Protein AF-A0A2Z3ICB4-F1 (afdb_monomer)

Solvent-accessible surface area (backbone atoms only — not comparable to full-atom values): 4644 Å² total; per-residue (Å²): 116,67,68,61,50,55,30,51,51,24,46,53,50,16,51,53,26,52,67,48,30,62,58,34,45,53,51,29,52,51,40,47,53,52,40,55,51,51,75,70,47,79,94,41,76,68,51,54,53,51,41,55,58,36,50,59,47,34,53,52,30,51,52,46,45,52,48,34,46,48,50,12,52,53,24,42,50,52,24,51,53,48,52,53,57,61,61,76,75,113

Foldseek 3Di:
DVLVVLLVVLQVLLVVLVVCLVVLVVQLVVLVVVLVVLVVDPDDPVSVVVNVVSVVVNVVSVVSNCVSNVSSVVSVVVSVVSVVVVVVVD

Sequence (90 aa):
MAISQYRNLMWDLAVIFAVLSPFTLIMGYYSRRRFHALLKAPLNEEVEQETHDWEHRVRRWTILEFLVPGLSILSFIAWLVLSHLSAGVS

Structure (mmCIF, N/CA/C/O backbone):
data_AF-A0A2Z3ICB4-F1
#
_entry.id   AF-A0A2Z3ICB4-F1
#
loop_
_atom_site.group_PDB
_atom_site.id
_atom_site.type_symbol
_atom_site.label_atom_id
_atom_site.label_alt_id
_atom_site.label_comp_id
_atom_site.label_asym_id
_atom_site.label_entity_id
_atom_site.label_seq_id
_atom_site.pdbx_PDB_ins_code
_atom_site.Cartn_x
_atom_site.Cartn_y
_atom_site.Cartn_z
_atom_site.occupancy
_atom_site.B_iso_or_equiv
_atom_site.auth_seq_id
_atom_site.auth_comp_id
_atom_site.auth_asym_id
_atom_site.auth_atom_id
_atom_site.pdbx_PDB_model_num
ATOM 1 N N . MET A 1 1 ? 18.865 -8.228 -24.725 1.00 62.12 1 MET A N 1
ATOM 2 C CA . MET A 1 1 ? 18.220 -9.348 -23.997 1.00 62.12 1 MET A CA 1
ATOM 3 C C . MET A 1 1 ? 17.809 -8.963 -22.573 1.00 62.12 1 MET A C 1
ATOM 5 O O . MET A 1 1 ? 16.645 -9.131 -22.244 1.00 62.12 1 MET A O 1
ATOM 9 N N . ALA A 1 2 ? 18.699 -8.378 -21.756 1.00 78.25 2 ALA A N 1
ATOM 10 C CA . ALA A 1 2 ? 18.362 -7.968 -20.384 1.00 78.25 2 ALA A CA 1
ATOM 11 C C . ALA A 1 2 ? 17.294 -6.853 -20.307 1.00 78.25 2 ALA A C 1
ATOM 13 O O . ALA A 1 2 ? 16.327 -6.981 -19.567 1.00 78.25 2 ALA A O 1
ATOM 14 N N . ILE A 1 3 ? 17.409 -5.791 -21.119 1.00 80.00 3 ILE A N 1
ATOM 15 C CA . ILE A 1 3 ? 16.480 -4.637 -21.090 1.00 80.00 3 ILE A CA 1
ATOM 16 C C . ILE A 1 3 ? 15.026 -5.059 -21.360 1.00 80.00 3 ILE A C 1
ATOM 18 O O . ILE A 1 3 ? 14.113 -4.607 -20.678 1.00 80.00 3 ILE A O 1
ATOM 22 N N . SER A 1 4 ? 14.801 -5.973 -22.309 1.00 81.69 4 SER A N 1
ATOM 23 C CA . SER A 1 4 ? 13.464 -6.497 -22.616 1.00 81.69 4 SER A CA 1
ATOM 24 C C . SER A 1 4 ? 12.883 -7.357 -21.490 1.00 81.69 4 SER A C 1
ATOM 26 O O . SER A 1 4 ? 11.681 -7.303 -21.257 1.00 81.69 4 SER A O 1
ATOM 28 N N . GLN A 1 5 ? 13.718 -8.118 -20.773 1.00 87.69 5 GLN A N 1
ATOM 29 C CA . GLN A 1 5 ? 13.282 -8.904 -19.613 1.00 87.69 5 GLN A CA 1
ATOM 30 C C . GLN A 1 5 ? 12.900 -7.997 -18.440 1.00 87.69 5 GLN A C 1
ATOM 32 O O . GLN A 1 5 ? 11.818 -8.158 -17.882 1.00 87.69 5 GLN A O 1
ATOM 37 N N . TYR A 1 6 ? 13.732 -7.000 -18.118 1.00 87.44 6 TYR A N 1
ATOM 38 C CA . TYR A 1 6 ? 13.416 -6.015 -17.079 1.00 87.44 6 TYR A CA 1
ATOM 39 C C . TYR A 1 6 ? 12.161 -5.212 -17.411 1.00 87.44 6 TYR A C 1
ATOM 41 O O . TYR A 1 6 ? 11.331 -4.991 -16.536 1.00 87.44 6 TYR A O 1
ATOM 49 N N . ARG A 1 7 ? 11.982 -4.824 -18.678 1.00 87.69 7 ARG A N 1
ATOM 50 C CA . ARG A 1 7 ? 10.767 -4.147 -19.136 1.00 87.69 7 ARG A CA 1
ATOM 51 C C . ARG A 1 7 ? 9.535 -5.016 -18.878 1.00 87.69 7 ARG A C 1
ATOM 53 O O . ARG A 1 7 ? 8.612 -4.559 -18.221 1.00 87.69 7 ARG A O 1
ATOM 60 N N . ASN A 1 8 ? 9.527 -6.267 -19.331 1.00 91.19 8 ASN A N 1
ATOM 61 C CA . ASN A 1 8 ? 8.371 -7.145 -19.122 1.00 91.19 8 ASN A CA 1
ATOM 62 C C . ASN A 1 8 ? 8.088 -7.377 -17.626 1.00 91.19 8 ASN A C 1
ATOM 64 O O . ASN A 1 8 ? 6.941 -7.285 -17.210 1.00 91.19 8 ASN A O 1
ATOM 68 N N . LEU A 1 9 ? 9.127 -7.544 -16.802 1.00 92.38 9 LEU A N 1
ATOM 69 C CA . LEU A 1 9 ? 8.970 -7.681 -15.352 1.00 92.38 9 LEU A CA 1
ATOM 70 C C . LEU A 1 9 ? 8.350 -6.431 -14.697 1.00 92.38 9 LEU A C 1
ATOM 72 O O . LEU A 1 9 ? 7.494 -6.558 -13.826 1.00 92.38 9 LEU A O 1
ATOM 76 N N . MET A 1 10 ? 8.746 -5.223 -15.119 1.00 92.25 10 MET A N 1
ATOM 77 C CA . MET A 1 10 ? 8.148 -3.974 -14.617 1.00 92.25 10 MET A CA 1
ATOM 78 C C . MET A 1 10 ? 6.672 -3.843 -15.002 1.00 92.25 10 MET A C 1
ATOM 80 O O . MET A 1 10 ? 5.871 -3.364 -14.200 1.00 92.25 10 MET A O 1
ATOM 84 N N . TRP A 1 11 ? 6.303 -4.298 -16.201 1.00 92.75 11 TRP A N 1
ATOM 85 C CA . TRP A 1 11 ? 4.904 -4.365 -16.621 1.00 92.75 11 TRP A CA 1
ATOM 86 C C . TRP A 1 11 ? 4.100 -5.331 -15.748 1.00 92.75 11 TRP A C 1
ATOM 88 O O . TRP A 1 11 ? 3.065 -4.949 -15.203 1.00 92.75 11 TRP A O 1
ATOM 98 N N . ASP A 1 12 ? 4.603 -6.551 -15.558 1.00 93.62 12 ASP A N 1
ATOM 99 C CA . ASP A 1 12 ? 3.921 -7.573 -14.764 1.00 93.62 12 ASP A CA 1
ATOM 100 C C . ASP A 1 12 ? 3.723 -7.108 -13.314 1.00 93.62 12 ASP A C 1
ATOM 102 O O . ASP A 1 12 ? 2.623 -7.217 -12.769 1.00 93.62 12 ASP A O 1
ATOM 106 N N . LEU A 1 13 ? 4.746 -6.496 -12.705 1.00 92.44 13 LEU A N 1
ATOM 107 C CA . LEU A 1 13 ? 4.641 -5.898 -11.370 1.00 92.44 13 LEU A CA 1
ATOM 108 C C . LEU A 1 13 ? 3.599 -4.775 -11.322 1.00 92.44 13 LEU A C 1
ATOM 110 O O . LEU A 1 13 ? 2.781 -4.746 -10.401 1.00 92.44 13 LEU A O 1
ATOM 114 N N . ALA A 1 14 ? 3.589 -3.875 -12.311 1.00 92.88 14 ALA A N 1
ATOM 115 C CA . ALA A 1 14 ? 2.619 -2.784 -12.370 1.00 92.88 14 ALA A CA 1
ATOM 116 C C . ALA A 1 14 ? 1.176 -3.311 -12.386 1.00 92.88 14 ALA A C 1
ATOM 118 O O . ALA A 1 14 ? 0.337 -2.816 -11.627 1.00 92.88 14 ALA A O 1
ATOM 119 N N . VAL A 1 15 ? 0.913 -4.349 -13.189 1.00 94.12 15 VAL A N 1
ATOM 120 C CA . VAL A 1 15 ? -0.400 -4.999 -13.300 1.00 94.12 15 VAL A CA 1
ATOM 121 C C . VAL A 1 15 ? -0.772 -5.724 -12.006 1.00 94.12 15 VAL A C 1
ATOM 123 O O . VAL A 1 15 ? -1.881 -5.535 -11.508 1.00 94.12 15 VAL A O 1
ATOM 126 N N . ILE A 1 16 ? 0.141 -6.503 -11.417 1.00 94.00 16 ILE A N 1
ATOM 127 C CA . ILE A 1 16 ? -0.113 -7.221 -10.157 1.00 94.00 16 ILE A CA 1
ATOM 128 C C . ILE A 1 16 ? -0.487 -6.236 -9.044 1.00 94.00 16 ILE A C 1
ATOM 130 O O . ILE A 1 16 ? -1.502 -6.417 -8.370 1.00 94.00 16 ILE A O 1
ATOM 134 N N . PHE A 1 17 ? 0.284 -5.161 -8.868 1.00 92.25 17 PHE A N 1
ATOM 135 C CA . PHE A 1 17 ? -0.009 -4.162 -7.840 1.00 92.25 17 PHE A CA 1
ATOM 136 C C . PHE A 1 17 ? -1.287 -3.366 -8.134 1.00 92.25 17 PHE A C 1
ATOM 138 O O . PHE A 1 17 ? -2.028 -3.053 -7.202 1.00 92.25 17 PHE A O 1
ATOM 145 N N . ALA A 1 18 ? -1.593 -3.092 -9.406 1.00 91.69 18 ALA A N 1
ATOM 146 C CA . ALA A 1 18 ? -2.851 -2.454 -9.792 1.00 91.69 18 ALA A CA 1
ATOM 147 C C . ALA A 1 18 ? -4.062 -3.325 -9.419 1.00 91.69 18 ALA A C 1
ATOM 149 O O . ALA A 1 18 ? -5.039 -2.817 -8.873 1.00 91.69 18 ALA A O 1
ATOM 150 N N . VAL A 1 19 ? -3.978 -4.641 -9.642 1.00 93.88 19 VAL A N 1
ATOM 151 C CA . VAL A 1 19 ? -5.031 -5.599 -9.267 1.00 93.88 19 VAL A CA 1
ATOM 152 C C . VAL A 1 19 ? -5.158 -5.741 -7.748 1.00 93.88 19 VAL A C 1
ATOM 154 O O . VAL A 1 19 ? -6.266 -5.910 -7.245 1.00 93.88 19 VAL A O 1
ATOM 157 N N . LEU A 1 20 ? -4.057 -5.637 -6.998 1.00 90.94 20 LEU A N 1
ATOM 158 C CA . LEU A 1 20 ? -4.071 -5.704 -5.531 1.00 90.94 20 LEU A CA 1
ATOM 159 C C . LEU A 1 20 ? -4.589 -4.419 -4.864 1.00 90.94 20 LEU A C 1
ATOM 161 O O . LEU A 1 20 ? -5.130 -4.480 -3.759 1.00 90.94 20 LEU A O 1
ATOM 165 N N . SER A 1 21 ? -4.463 -3.266 -5.524 1.00 90.06 21 SER A N 1
ATOM 166 C CA . SER A 1 21 ? -4.894 -1.964 -5.001 1.00 90.06 21 SER A CA 1
ATOM 167 C C . SER A 1 21 ? -6.363 -1.897 -4.542 1.00 90.06 21 SER A C 1
ATOM 169 O O . SER A 1 21 ? -6.595 -1.417 -3.431 1.00 90.06 21 SER A O 1
ATOM 171 N N . PRO A 1 22 ? -7.377 -2.383 -5.290 1.00 90.56 22 PRO A N 1
ATOM 172 C CA . PRO A 1 22 ? -8.757 -2.364 -4.803 1.00 90.56 22 PRO A CA 1
ATOM 173 C C . PRO A 1 22 ? -8.943 -3.193 -3.525 1.00 90.56 22 PRO A C 1
ATOM 175 O O . PRO A 1 22 ? -9.707 -2.794 -2.648 1.00 90.56 22 PRO A O 1
ATOM 178 N N . PHE A 1 23 ? -8.219 -4.307 -3.363 1.00 89.62 23 PHE A N 1
ATOM 179 C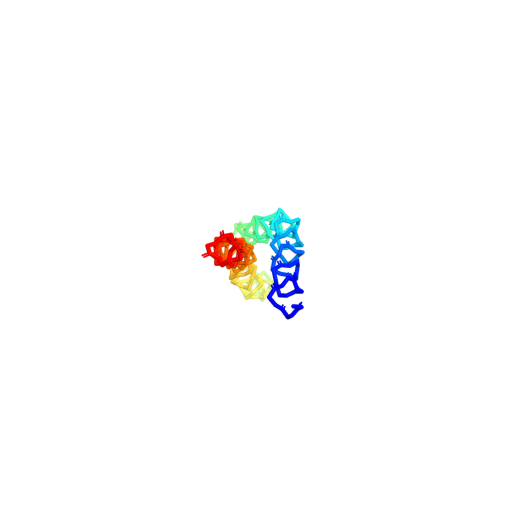 CA . PHE A 1 23 ? -8.309 -5.128 -2.152 1.00 89.62 23 PHE A CA 1
ATOM 180 C C . PHE A 1 23 ? -7.753 -4.401 -0.927 1.00 89.62 23 PHE A C 1
ATOM 182 O O . PHE A 1 23 ? -8.366 -4.450 0.143 1.00 89.62 23 PHE A O 1
ATOM 189 N N . THR A 1 24 ? -6.626 -3.695 -1.070 1.00 88.62 24 THR A N 1
ATOM 190 C CA . THR A 1 24 ? -6.056 -2.917 0.039 1.00 88.62 24 THR A CA 1
ATOM 191 C C . THR A 1 24 ? -6.916 -1.710 0.394 1.00 88.62 24 THR A C 1
ATOM 193 O O . THR A 1 24 ? -7.101 -1.442 1.581 1.00 88.62 24 THR A O 1
ATOM 196 N N . LEU A 1 25 ? -7.521 -1.049 -0.598 1.00 87.00 25 LEU A N 1
ATOM 197 C CA . LEU A 1 25 ? -8.477 0.044 -0.391 1.00 87.00 25 LEU A CA 1
ATOM 198 C C . LEU A 1 25 ? -9.733 -0.425 0.358 1.00 87.00 25 LEU A C 1
ATOM 200 O O . LEU A 1 25 ? -10.131 0.189 1.349 1.00 87.00 25 LEU A O 1
ATOM 204 N N . ILE A 1 26 ? -10.336 -1.542 -0.063 1.00 90.12 26 ILE A N 1
ATOM 205 C CA . ILE A 1 26 ? -11.530 -2.103 0.589 1.00 90.12 26 ILE A CA 1
ATOM 206 C C . ILE A 1 26 ? -11.222 -2.509 2.035 1.00 90.12 26 ILE A C 1
ATOM 208 O O . ILE A 1 26 ? -11.985 -2.176 2.944 1.00 90.12 26 ILE A O 1
ATOM 212 N N . MET A 1 27 ? -10.097 -3.190 2.273 1.00 87.31 27 MET A N 1
ATOM 213 C CA . MET A 1 27 ? -9.692 -3.594 3.624 1.00 87.31 27 MET A CA 1
ATOM 214 C C . MET A 1 27 ? -9.342 -2.396 4.514 1.00 87.31 27 MET A C 1
ATOM 216 O O . MET A 1 27 ? -9.722 -2.364 5.690 1.00 87.31 27 MET A O 1
ATOM 220 N N . GLY A 1 28 ? -8.689 -1.372 3.959 1.00 88.19 28 GLY A N 1
ATOM 221 C CA . GLY A 1 28 ? -8.452 -0.096 4.633 1.00 88.19 28 GLY A CA 1
ATOM 222 C C . GLY A 1 28 ? -9.755 0.581 5.051 1.00 88.19 28 GLY A C 1
ATOM 223 O O . GLY A 1 28 ? -9.933 0.911 6.225 1.00 88.19 28 GLY A O 1
ATOM 224 N N . TYR A 1 29 ? -10.717 0.691 4.135 1.00 89.00 29 TYR A N 1
ATOM 225 C CA . TYR A 1 29 ? -12.032 1.257 4.426 1.00 89.00 29 TYR A CA 1
ATOM 226 C C . TYR A 1 29 ? -12.797 0.454 5.489 1.00 89.00 29 TYR A C 1
ATOM 228 O O . TYR A 1 29 ? -13.322 1.028 6.448 1.00 89.00 29 TYR A O 1
ATOM 236 N N . TYR A 1 30 ? -12.825 -0.876 5.365 1.00 89.31 30 TYR A N 1
ATOM 237 C CA . TYR A 1 30 ? -13.484 -1.757 6.329 1.00 89.31 30 TYR A CA 1
ATOM 238 C C . TYR A 1 30 ? -12.878 -1.626 7.732 1.00 89.31 30 TYR A C 1
ATOM 240 O O . TYR A 1 30 ? -13.612 -1.451 8.707 1.00 89.31 30 TYR A O 1
ATOM 248 N N . SER A 1 31 ? -11.545 -1.647 7.837 1.00 88.38 31 SER A N 1
ATOM 249 C CA . SER A 1 31 ? -10.847 -1.518 9.121 1.00 88.38 31 SER A CA 1
ATOM 250 C C . SER A 1 31 ? -11.123 -0.171 9.795 1.00 88.38 31 SER A C 1
ATOM 252 O O . SER A 1 31 ? -11.461 -0.149 10.979 1.00 88.38 31 SER A O 1
ATOM 254 N N . ARG A 1 32 ? -11.097 0.943 9.044 1.00 87.38 32 ARG A N 1
ATOM 255 C CA . ARG A 1 32 ? -11.468 2.274 9.560 1.00 87.38 32 ARG A CA 1
ATOM 256 C C . ARG A 1 32 ? -12.912 2.310 10.046 1.00 87.38 32 ARG A C 1
ATOM 258 O O . ARG A 1 32 ? -13.183 2.839 11.121 1.00 87.38 32 ARG A O 1
ATOM 265 N N . ARG A 1 33 ? -13.843 1.726 9.285 1.00 90.31 33 ARG A N 1
ATOM 266 C CA . ARG A 1 33 ? -15.261 1.672 9.665 1.00 90.31 33 ARG A CA 1
ATOM 267 C C . ARG A 1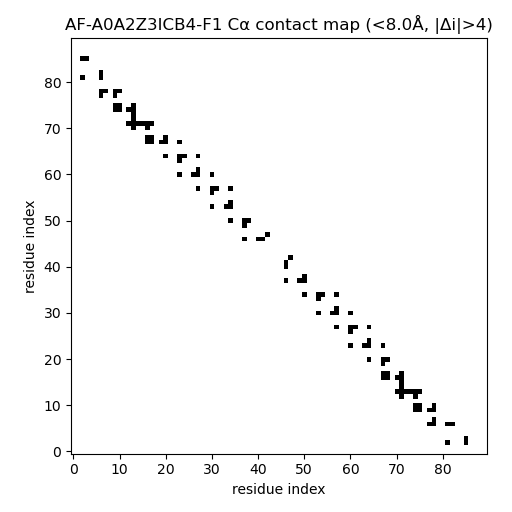 33 ? -15.469 0.875 10.953 1.00 90.31 33 ARG A C 1
ATOM 269 O O . ARG A 1 33 ? -16.254 1.302 11.797 1.00 90.31 33 ARG A O 1
ATOM 276 N N . ARG A 1 34 ? -14.765 -0.250 11.120 1.00 87.81 34 ARG A N 1
ATOM 277 C CA . ARG A 1 34 ? -14.834 -1.070 12.338 1.00 87.81 34 ARG A CA 1
ATOM 278 C C . ARG A 1 34 ? -14.250 -0.340 13.545 1.00 87.81 34 ARG A C 1
ATOM 280 O O . ARG A 1 34 ? -14.907 -0.292 14.578 1.00 87.81 34 ARG A O 1
ATOM 287 N N . PHE A 1 35 ? -13.091 0.296 13.392 1.00 87.81 35 PHE A N 1
ATOM 288 C CA . PHE A 1 35 ? -12.487 1.127 14.435 1.00 87.81 35 PHE A CA 1
ATOM 289 C C . PHE A 1 35 ? -13.418 2.270 14.866 1.00 87.81 35 PHE A C 1
ATOM 291 O O . PHE A 1 35 ? -13.664 2.468 16.050 1.00 87.81 35 PHE A O 1
ATOM 298 N N . HIS A 1 36 ? -14.040 2.963 13.910 1.00 87.19 36 HIS A N 1
ATOM 299 C CA . HIS A 1 36 ? -14.979 4.039 14.222 1.00 87.19 36 HIS A CA 1
ATOM 300 C C . HIS A 1 36 ? -16.263 3.537 14.910 1.00 87.19 36 HIS A C 1
ATOM 302 O O . HIS A 1 36 ? -16.888 4.283 15.666 1.00 87.19 36 HIS A O 1
ATOM 308 N N . ALA A 1 37 ? -16.679 2.295 14.646 1.00 87.94 37 ALA A N 1
ATOM 309 C CA . ALA A 1 37 ? -17.786 1.669 15.361 1.00 87.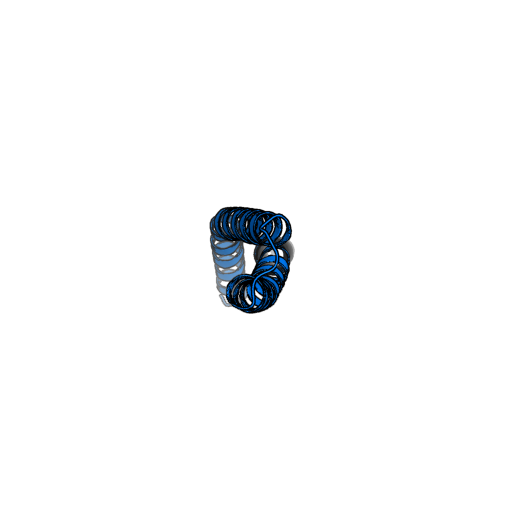94 37 ALA A CA 1
ATOM 310 C C . ALA A 1 37 ? -17.412 1.354 16.818 1.00 87.94 37 ALA A C 1
ATOM 312 O O . ALA A 1 37 ? -18.223 1.611 17.702 1.00 87.94 37 ALA A O 1
ATOM 313 N N . LEU A 1 38 ? -16.186 0.877 17.067 1.00 86.44 38 LEU A N 1
ATOM 314 C CA . LEU A 1 38 ? -15.670 0.626 18.419 1.00 86.44 38 LEU A CA 1
ATOM 315 C C . LEU A 1 38 ? -15.536 1.920 19.232 1.00 86.44 38 LEU A C 1
ATOM 317 O O . LEU A 1 38 ? -15.975 1.964 20.372 1.00 86.44 38 LEU A O 1
ATOM 321 N N . LEU A 1 39 ? -15.081 3.014 18.613 1.00 84.25 39 LEU A N 1
ATOM 322 C CA . LEU A 1 39 ? -15.029 4.335 19.260 1.00 84.25 39 LEU A CA 1
ATOM 323 C C . LEU A 1 39 ? -16.402 4.893 19.675 1.00 84.25 39 LEU A C 1
ATOM 325 O O . LEU A 1 39 ? -16.474 5.797 20.502 1.00 84.25 39 LEU A O 1
ATOM 329 N N . LYS A 1 40 ? -17.492 4.411 19.066 1.00 86.00 40 LYS A N 1
ATOM 330 C CA . LYS A 1 40 ? -18.871 4.811 19.400 1.00 86.00 40 LYS A CA 1
ATOM 331 C C . LYS A 1 40 ? -19.532 3.878 20.419 1.00 86.00 40 LYS A C 1
ATOM 333 O O . LYS A 1 40 ? -20.648 4.167 20.846 1.00 86.00 40 LYS A O 1
ATOM 338 N N . ALA A 1 41 ? -18.900 2.753 20.747 1.00 83.75 41 ALA A N 1
ATOM 339 C CA . ALA A 1 41 ? -19.421 1.799 21.713 1.00 83.75 41 ALA A CA 1
ATOM 340 C C . ALA A 1 41 ? -19.253 2.336 23.150 1.00 83.75 41 ALA A C 1
ATOM 342 O O . ALA A 1 41 ? -18.382 3.173 23.396 1.00 83.75 41 ALA A O 1
ATOM 343 N N . PRO A 1 42 ? -20.094 1.899 24.107 1.00 79.25 42 PRO A N 1
ATOM 344 C CA . PRO A 1 42 ? -19.920 2.261 25.512 1.00 79.25 42 PRO A CA 1
ATOM 345 C C . PRO A 1 42 ? -18.534 1.825 26.014 1.00 79.25 42 PRO A C 1
ATOM 347 O O . PRO A 1 42 ? -18.093 0.717 25.707 1.00 79.25 42 PRO A O 1
ATOM 350 N N . LEU A 1 43 ? -17.856 2.696 26.776 1.00 73.75 43 LEU A N 1
ATOM 351 C CA . LEU A 1 43 ? -16.528 2.411 27.326 1.00 73.75 43 LEU A CA 1
ATOM 352 C C . LEU A 1 43 ? -16.597 1.206 28.274 1.00 73.75 43 LEU A C 1
ATOM 354 O O . LEU A 1 43 ? -17.243 1.264 29.319 1.00 73.75 43 LEU A O 1
ATOM 358 N N . ASN A 1 44 ? -15.909 0.136 27.891 1.00 85.31 44 ASN A N 1
ATOM 359 C CA . ASN A 1 44 ? -15.665 -1.059 28.689 1.00 85.31 44 ASN A CA 1
ATOM 360 C C . ASN A 1 44 ? -14.204 -1.485 28.461 1.00 85.31 44 ASN A C 1
ATOM 362 O O . ASN A 1 44 ? -13.679 -1.242 27.372 1.00 85.31 44 ASN A O 1
ATOM 366 N N . GLU A 1 45 ? -13.563 -2.138 29.432 1.00 81.94 45 GLU A N 1
ATOM 367 C CA . GLU A 1 45 ? -12.151 -2.564 29.323 1.00 81.94 45 GLU A CA 1
ATOM 368 C C . GLU A 1 45 ? -11.907 -3.445 28.083 1.00 81.94 45 GLU A C 1
ATOM 370 O O . GLU A 1 45 ? -10.897 -3.304 27.394 1.00 81.94 45 GLU A O 1
ATOM 375 N N . GLU A 1 46 ? -12.876 -4.295 27.729 1.00 83.56 46 GLU A N 1
ATOM 376 C CA . GLU A 1 46 ? -12.835 -5.127 26.518 1.00 83.56 46 GLU A CA 1
ATOM 377 C C . GLU A 1 46 ? -12.843 -4.289 25.227 1.00 83.56 46 GLU A C 1
ATOM 379 O O . GLU A 1 46 ? -12.101 -4.564 24.284 1.00 83.56 46 GLU A O 1
ATOM 384 N N . VAL A 1 47 ? -13.653 -3.226 25.187 1.00 82.56 47 VAL A N 1
ATOM 385 C CA . VAL A 1 47 ? -13.760 -2.324 24.028 1.00 82.56 47 VAL A CA 1
ATOM 386 C C . VAL A 1 47 ? -12.490 -1.491 23.880 1.00 82.56 47 VAL A C 1
ATOM 388 O O . VAL A 1 47 ? -12.061 -1.227 22.758 1.00 82.56 47 VAL A O 1
ATOM 391 N N . GLU A 1 48 ? -11.864 -1.092 24.986 1.00 84.50 48 GLU A N 1
ATOM 392 C CA . GLU A 1 48 ? -10.605 -0.344 24.983 1.00 84.50 48 GLU A CA 1
ATOM 393 C C . GLU A 1 48 ? -9.451 -1.188 24.421 1.00 84.50 48 GLU A C 1
ATOM 395 O O . GLU A 1 48 ? -8.733 -0.733 23.524 1.00 84.50 48 GLU A O 1
ATOM 400 N N . GLN A 1 49 ? -9.340 -2.450 24.853 1.00 86.75 49 GLN A N 1
ATOM 401 C CA . GLN A 1 49 ? -8.365 -3.395 24.301 1.00 86.75 49 GLN A CA 1
ATOM 402 C C . GLN A 1 49 ? -8.594 -3.652 22.807 1.00 86.75 49 GLN A C 1
ATOM 404 O O . GLN A 1 49 ? -7.657 -3.538 22.011 1.00 86.75 49 GLN A O 1
ATOM 409 N N . GLU A 1 50 ? -9.837 -3.929 22.393 1.00 84.19 50 GLU A N 1
ATOM 410 C CA . GLU A 1 50 ? -10.147 -4.109 20.971 1.00 84.19 50 GLU A CA 1
ATOM 411 C C . GLU A 1 50 ? -9.824 -2.848 20.160 1.00 84.19 50 GLU A C 1
ATOM 413 O O . GLU A 1 50 ? -9.269 -2.933 19.063 1.00 84.19 50 GLU A O 1
ATOM 418 N N . THR A 1 51 ? -10.129 -1.664 20.689 1.00 86.62 51 THR A N 1
ATOM 419 C CA . THR A 1 51 ? -9.852 -0.392 20.011 1.00 86.62 51 THR A CA 1
ATOM 420 C C . THR A 1 51 ? -8.357 -0.222 19.753 1.00 86.62 51 THR A C 1
ATOM 422 O O . THR A 1 51 ? -7.981 0.126 18.630 1.00 86.62 51 THR A O 1
ATOM 425 N N . HIS A 1 52 ? -7.499 -0.545 20.725 1.00 87.19 52 HIS A N 1
ATOM 426 C CA . HIS A 1 52 ? -6.048 -0.462 20.552 1.00 87.19 52 HIS A CA 1
ATOM 427 C C . HIS A 1 52 ? -5.524 -1.449 19.492 1.00 87.19 52 HIS A C 1
ATOM 429 O O . HIS A 1 52 ? -4.727 -1.093 18.619 1.00 87.19 52 HIS A O 1
ATOM 435 N N . ASP A 1 53 ? -6.038 -2.679 19.480 1.00 88.12 53 ASP A N 1
ATOM 436 C CA . ASP A 1 53 ? -5.702 -3.673 18.454 1.00 88.12 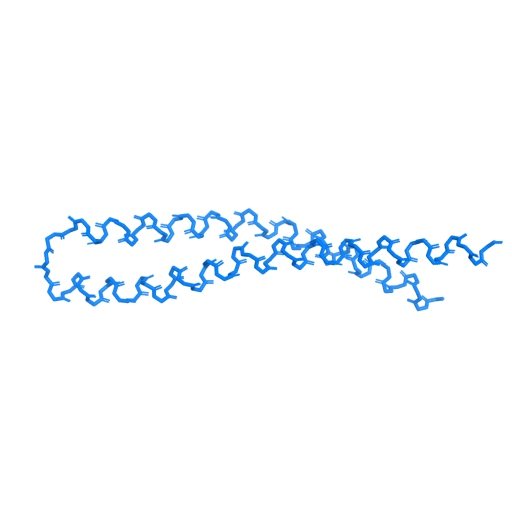53 ASP A CA 1
ATOM 437 C C . ASP A 1 53 ? -6.122 -3.236 17.044 1.00 88.12 53 ASP A C 1
ATOM 439 O O . ASP A 1 53 ? -5.432 -3.496 16.044 1.00 88.12 53 ASP A O 1
ATOM 443 N N . TRP A 1 54 ? -7.285 -2.595 16.939 1.00 87.81 54 TRP A N 1
ATOM 444 C CA . TRP A 1 54 ? -7.801 -2.078 15.678 1.00 87.81 54 TRP A CA 1
ATOM 445 C C . TRP A 1 54 ? -7.063 -0.822 15.220 1.00 87.81 54 TRP A C 1
ATOM 447 O O . TRP A 1 54 ? -6.864 -0.671 14.016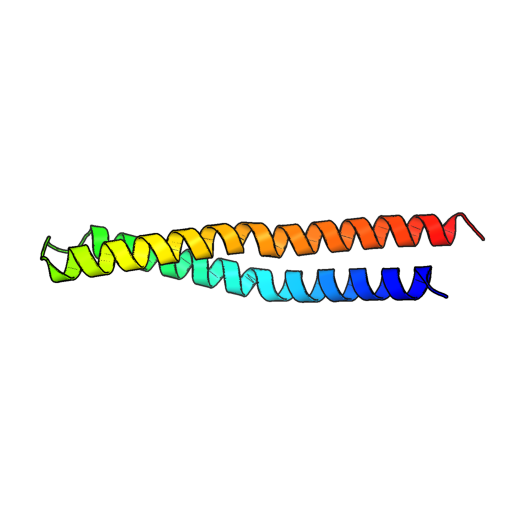 1.00 87.81 54 TRP A O 1
ATOM 457 N N . GLU A 1 55 ? -6.569 0.013 16.130 1.00 88.75 55 GLU A N 1
ATOM 458 C CA . GLU A 1 55 ? -5.715 1.162 15.815 1.00 88.75 55 GLU A CA 1
ATOM 459 C C . GLU A 1 55 ? -4.452 0.722 15.052 1.00 88.75 55 GLU A C 1
ATOM 461 O O . GLU A 1 55 ? -4.171 1.202 13.946 1.00 88.75 55 GLU A O 1
ATOM 466 N N . HIS A 1 56 ? -3.739 -0.286 15.570 1.00 88.44 56 HIS A N 1
ATOM 467 C CA . HIS A 1 56 ? -2.554 -0.850 14.908 1.00 88.44 56 HIS A CA 1
ATOM 468 C C . HIS A 1 56 ? -2.879 -1.493 13.558 1.00 88.44 56 HIS A C 1
ATOM 470 O O . HIS A 1 56 ? -2.059 -1.470 12.631 1.00 88.44 56 HIS A O 1
ATOM 476 N N . ARG A 1 57 ? -4.063 -2.101 13.417 1.00 86.81 57 ARG A N 1
ATOM 477 C CA . ARG A 1 57 ? -4.524 -2.662 12.136 1.00 86.81 57 ARG A CA 1
ATOM 478 C C . ARG A 1 57 ? -4.848 -1.565 11.126 1.00 86.81 57 ARG A C 1
ATOM 480 O O . ARG A 1 57 ? -4.368 -1.645 9.998 1.00 86.81 57 ARG A O 1
ATOM 487 N N . VAL A 1 58 ? -5.592 -0.533 11.518 1.00 88.81 58 VAL A N 1
ATOM 488 C CA . VAL A 1 58 ? -5.940 0.610 10.659 1.00 88.81 58 VAL A CA 1
ATOM 489 C C . VAL A 1 58 ? -4.685 1.322 10.169 1.00 88.81 58 VAL A C 1
ATOM 491 O O . VAL A 1 58 ? -4.588 1.651 8.985 1.00 88.81 58 VAL A O 1
ATOM 494 N N . ARG A 1 59 ? -3.689 1.511 11.042 1.00 88.62 59 ARG A N 1
ATOM 495 C CA . ARG A 1 59 ? -2.410 2.120 10.663 1.00 88.62 59 ARG A CA 1
ATOM 496 C C . ARG A 1 59 ? -1.676 1.297 9.602 1.00 88.62 59 ARG A C 1
ATOM 498 O O . ARG A 1 59 ? -1.241 1.855 8.598 1.00 88.62 59 ARG A O 1
ATOM 505 N N . ARG A 1 60 ? -1.590 -0.027 9.776 1.00 89.12 60 ARG A N 1
ATOM 506 C CA . ARG A 1 60 ? -0.973 -0.937 8.792 1.00 89.12 60 ARG A CA 1
ATOM 507 C C . ARG A 1 60 ? -1.698 -0.915 7.448 1.00 89.12 60 ARG A C 1
ATOM 509 O O . ARG A 1 60 ? -1.049 -0.779 6.414 1.00 89.12 60 ARG A O 1
ATOM 516 N N . TRP A 1 61 ? -3.027 -0.995 7.461 1.00 88.44 61 TRP A N 1
ATOM 517 C CA . TRP A 1 61 ? -3.821 -0.945 6.234 1.00 88.44 61 TRP A CA 1
ATOM 518 C C . TRP A 1 61 ? -3.7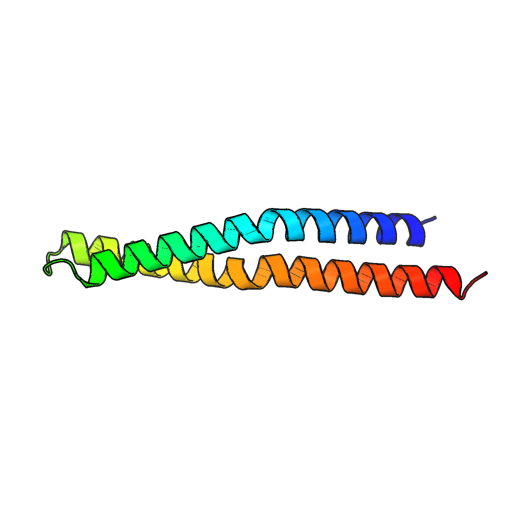27 0.402 5.528 1.00 88.44 61 TRP A C 1
ATOM 520 O O . TRP A 1 61 ? -3.629 0.422 4.310 1.00 88.44 61 TRP A O 1
ATOM 530 N N . THR A 1 62 ? -3.662 1.506 6.273 1.00 85.69 62 THR A N 1
ATOM 531 C CA . THR A 1 62 ? -3.449 2.843 5.701 1.00 85.69 62 THR A CA 1
ATOM 532 C C . THR A 1 62 ? -2.099 2.929 4.991 1.00 85.69 62 THR A C 1
ATOM 534 O O . THR A 1 62 ? -2.020 3.446 3.887 1.00 85.69 62 THR A O 1
ATOM 537 N N . ILE A 1 63 ? -1.031 2.374 5.569 1.00 89.56 63 ILE A N 1
ATOM 538 C CA . ILE A 1 63 ? 0.286 2.344 4.912 1.00 89.56 63 ILE A CA 1
ATOM 539 C C . ILE A 1 63 ? 0.236 1.506 3.621 1.00 89.56 63 ILE A C 1
ATOM 541 O O . ILE A 1 63 ? 0.729 1.942 2.582 1.00 89.56 63 ILE A O 1
ATOM 545 N N . LEU A 1 64 ? -0.394 0.327 3.662 1.00 88.81 64 LEU A N 1
ATOM 546 C CA . LEU A 1 64 ? -0.579 -0.544 2.492 1.00 88.81 64 LEU A CA 1
ATOM 547 C C . LEU A 1 64 ? -1.452 0.095 1.399 1.00 88.81 64 LEU A C 1
ATOM 549 O O . LEU A 1 64 ? -1.184 -0.105 0.215 1.00 88.81 64 LEU A O 1
ATOM 553 N N . GLU A 1 65 ? -2.460 0.875 1.791 1.00 87.56 65 GLU A N 1
ATOM 554 C CA . GLU A 1 65 ? -3.341 1.638 0.900 1.00 87.56 65 GLU A CA 1
ATOM 555 C C . GLU A 1 65 ? -2.552 2.625 0.033 1.00 87.56 65 GLU A C 1
ATOM 557 O O . GLU A 1 65 ? -2.885 2.795 -1.132 1.00 87.56 65 GLU A O 1
ATOM 562 N N . PHE A 1 66 ? -1.474 3.219 0.558 1.00 87.62 66 PHE A N 1
ATOM 563 C CA . PHE A 1 66 ? -0.599 4.112 -0.208 1.00 87.62 66 PHE A CA 1
ATOM 564 C C . PHE A 1 66 ? 0.529 3.372 -0.933 1.0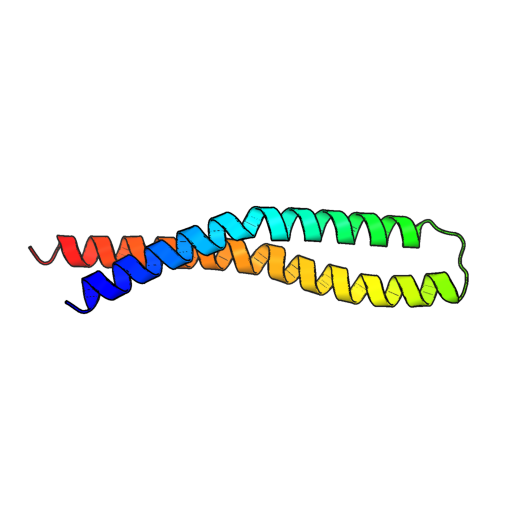0 87.62 66 PHE A C 1
ATOM 566 O O . PHE A 1 66 ? 0.849 3.696 -2.078 1.00 87.62 66 PHE A O 1
ATOM 573 N N . LEU A 1 67 ? 1.136 2.369 -0.290 1.00 90.94 67 LEU A N 1
ATOM 574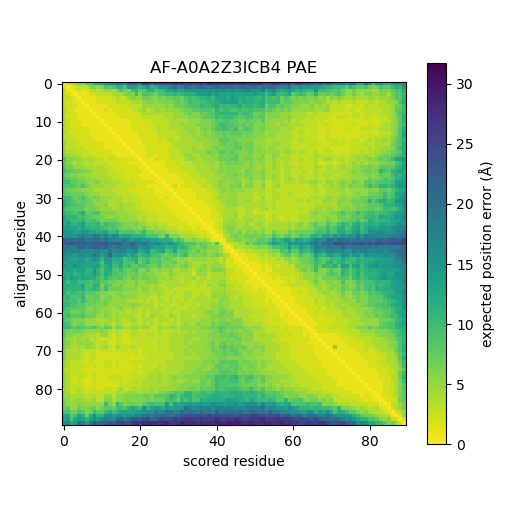 C CA . LEU A 1 67 ? 2.288 1.658 -0.848 1.00 90.94 67 LEU A CA 1
ATOM 575 C C . LEU A 1 67 ? 1.937 0.856 -2.100 1.00 90.94 67 LEU A C 1
ATOM 577 O O . LEU A 1 67 ? 2.674 0.916 -3.078 1.00 90.94 67 LEU A O 1
ATOM 581 N N . VAL A 1 68 ? 0.832 0.108 -2.087 1.00 90.62 68 VAL A N 1
ATOM 582 C CA . VAL A 1 68 ? 0.462 -0.781 -3.200 1.00 90.62 68 VAL A CA 1
ATOM 583 C C . VAL A 1 68 ? 0.198 -0.017 -4.506 1.00 90.62 68 VAL A C 1
ATOM 585 O O . VAL A 1 68 ? 0.856 -0.325 -5.502 1.00 90.62 68 VAL A O 1
ATOM 588 N N . PRO A 1 69 ? -0.676 1.008 -4.549 1.00 89.06 69 PRO A N 1
ATO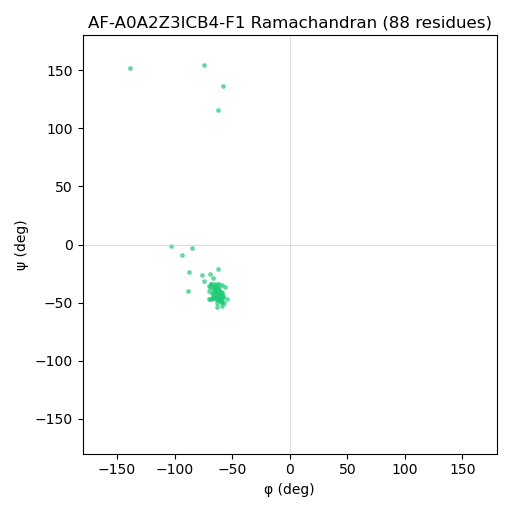M 589 C CA . PRO A 1 69 ? -0.837 1.808 -5.761 1.00 89.06 69 PRO A CA 1
ATOM 590 C C . PRO A 1 69 ? 0.429 2.605 -6.098 1.00 89.06 69 PRO A C 1
ATOM 592 O O . PRO A 1 69 ? 0.763 2.731 -7.274 1.00 89.06 69 PRO A O 1
ATOM 595 N N . GLY A 1 70 ? 1.182 3.081 -5.098 1.00 90.81 70 GLY A N 1
ATOM 596 C CA . GLY A 1 70 ? 2.463 3.756 -5.321 1.00 90.81 70 GLY A CA 1
ATOM 597 C C . GLY A 1 70 ? 3.473 2.877 -6.066 1.00 90.81 70 GLY A C 1
ATOM 598 O O . GLY A 1 70 ? 4.065 3.312 -7.051 1.00 90.81 70 GLY A O 1
ATOM 599 N N . LEU A 1 71 ? 3.620 1.614 -5.656 1.00 92.38 71 LEU A N 1
ATOM 600 C CA . LEU A 1 71 ? 4.480 0.634 -6.323 1.00 92.38 71 LEU A CA 1
ATOM 601 C C . LEU A 1 71 ? 3.992 0.289 -7.733 1.00 92.38 71 LEU A C 1
ATOM 603 O O . LEU A 1 71 ? 4.822 0.131 -8.629 1.00 92.38 71 LEU A O 1
ATOM 607 N N . SER A 1 72 ? 2.675 0.219 -7.956 1.00 92.88 72 SER A N 1
ATOM 608 C CA . SER A 1 72 ? 2.111 0.044 -9.303 1.00 92.88 72 SER A CA 1
ATOM 609 C C . SER A 1 72 ? 2.521 1.194 -10.228 1.00 92.88 72 SER A C 1
ATOM 611 O O . SER A 1 72 ? 3.074 0.956 -11.302 1.00 92.88 72 SER A O 1
ATOM 613 N N . ILE A 1 73 ? 2.345 2.442 -9.776 1.00 93.25 73 ILE A N 1
ATOM 614 C CA . ILE A 1 73 ? 2.692 3.644 -10.546 1.00 93.25 73 ILE A CA 1
ATOM 615 C C . ILE A 1 73 ? 4.197 3.699 -10.823 1.00 93.25 73 ILE A C 1
ATOM 617 O O . ILE A 1 73 ? 4.598 3.928 -11.962 1.00 93.25 73 ILE A O 1
ATOM 621 N N . LEU A 1 74 ? 5.040 3.453 -9.817 1.00 93.75 74 LEU A N 1
ATOM 622 C CA . LEU A 1 74 ? 6.496 3.444 -9.995 1.00 93.75 74 LEU A CA 1
ATOM 623 C C . LEU A 1 74 ? 6.946 2.365 -10.986 1.00 93.75 74 LEU A C 1
ATOM 625 O O . LEU A 1 74 ? 7.784 2.641 -11.844 1.00 93.75 74 LEU A O 1
ATOM 629 N N . SER A 1 75 ? 6.362 1.167 -10.913 1.00 92.44 75 SER A N 1
ATOM 630 C CA . SER A 1 75 ? 6.654 0.073 -11.850 1.00 92.44 75 SER A CA 1
ATOM 631 C C . SER A 1 75 ? 6.219 0.433 -13.274 1.00 92.44 75 SER A C 1
ATOM 633 O O . SER A 1 75 ? 6.955 0.191 -14.230 1.00 92.44 75 SER A O 1
ATOM 635 N N . PHE A 1 76 ? 5.070 1.096 -13.426 1.00 92.06 76 PHE A N 1
ATOM 636 C CA . PHE A 1 76 ? 4.590 1.584 -14.718 1.00 92.06 76 PHE A CA 1
ATOM 637 C C . PHE A 1 76 ? 5.484 2.691 -15.300 1.00 92.06 76 PHE A C 1
ATOM 639 O O . PHE A 1 76 ? 5.825 2.655 -16.482 1.00 92.06 76 PHE A O 1
ATOM 646 N N . ILE A 1 77 ? 5.935 3.644 -14.479 1.00 93.19 77 ILE A N 1
ATOM 647 C CA . ILE A 1 77 ? 6.887 4.683 -14.904 1.00 93.19 77 ILE A CA 1
ATOM 648 C C . ILE A 1 77 ? 8.215 4.044 -15.324 1.00 93.19 77 ILE A C 1
ATOM 650 O O . ILE A 1 77 ? 8.745 4.375 -16.384 1.00 93.19 77 ILE A O 1
ATOM 654 N N . ALA A 1 78 ? 8.739 3.096 -14.542 1.00 91.69 78 ALA A N 1
ATOM 655 C CA . ALA A 1 78 ? 9.953 2.365 -14.895 1.00 91.69 78 ALA A CA 1
ATOM 656 C C . ALA A 1 78 ? 9.788 1.619 -16.230 1.00 91.69 78 ALA A C 1
ATOM 658 O O . ALA A 1 78 ? 10.667 1.687 -17.090 1.00 91.69 78 ALA A O 1
ATOM 659 N N . TRP A 1 79 ? 8.638 0.974 -16.446 1.00 93.50 79 TRP A N 1
ATOM 660 C CA . TRP A 1 79 ? 8.300 0.343 -17.719 1.00 93.50 79 TRP A CA 1
ATOM 661 C C . TRP A 1 79 ? 8.302 1.336 -18.892 1.00 93.50 79 TRP A C 1
ATOM 663 O O . TRP A 1 79 ? 8.892 1.036 -19.934 1.00 93.50 79 TRP A O 1
ATOM 673 N N . LEU A 1 80 ? 7.703 2.522 -18.732 1.00 91.12 80 LEU A N 1
ATOM 674 C CA . LEU A 1 80 ? 7.694 3.573 -19.759 1.00 91.12 80 LEU A CA 1
ATOM 675 C C . LEU A 1 80 ? 9.108 4.048 -20.102 1.00 91.12 80 LEU A C 1
ATOM 677 O O . LEU A 1 80 ? 9.460 4.132 -21.279 1.00 91.12 80 LEU A O 1
ATOM 681 N N . VAL A 1 81 ? 9.935 4.309 -19.087 1.00 91.75 81 VAL A N 1
ATOM 682 C CA . VAL A 1 81 ? 11.327 4.747 -19.270 1.00 91.75 81 VAL A CA 1
ATOM 683 C C . VAL A 1 81 ? 12.135 3.685 -20.016 1.00 91.75 81 VAL A C 1
ATOM 685 O O . VAL A 1 81 ? 12.806 4.000 -20.999 1.00 91.75 81 VAL A O 1
ATOM 688 N N . LEU A 1 82 ? 12.032 2.413 -19.612 1.00 89.50 82 LEU A N 1
ATOM 689 C CA . LEU A 1 82 ? 12.714 1.312 -20.300 1.00 89.50 82 LEU A CA 1
ATOM 690 C C . LEU A 1 82 ? 12.221 1.138 -21.743 1.00 89.50 82 LEU A C 1
ATOM 692 O O . LEU A 1 82 ? 13.018 0.839 -22.634 1.00 89.50 82 LEU A O 1
ATOM 696 N N . SER A 1 83 ? 10.924 1.333 -21.984 1.00 86.44 83 SER A N 1
ATOM 697 C CA . SER A 1 83 ? 10.335 1.263 -23.324 1.00 86.44 83 SER A CA 1
ATOM 698 C C . SER A 1 83 ? 10.890 2.361 -24.231 1.00 86.44 83 SER A C 1
ATOM 700 O O . SER A 1 83 ? 11.324 2.066 -25.345 1.00 86.44 83 SER A O 1
ATOM 702 N N . HIS A 1 84 ? 10.980 3.594 -23.726 1.00 85.12 84 HIS A N 1
ATOM 703 C CA . HIS A 1 84 ? 11.567 4.725 -24.443 1.00 85.12 84 HIS A CA 1
ATOM 704 C C . HIS A 1 84 ? 13.048 4.514 -24.773 1.00 85.12 84 HIS A C 1
ATOM 706 O O . HIS A 1 84 ? 13.460 4.732 -25.911 1.00 85.12 84 HIS A O 1
ATOM 712 N N . LEU A 1 85 ? 13.842 4.039 -23.808 1.00 83.19 85 LEU A N 1
ATOM 713 C CA . LEU A 1 85 ? 15.260 3.733 -24.027 1.00 83.19 85 LEU A CA 1
ATOM 714 C C . LEU A 1 85 ? 15.450 2.637 -25.079 1.00 83.19 85 LEU A C 1
ATOM 716 O O . LEU A 1 85 ? 16.369 2.716 -25.885 1.00 83.19 85 LEU A O 1
ATOM 720 N N . SER A 1 86 ? 14.570 1.633 -25.108 1.00 76.56 86 SER A N 1
ATOM 721 C CA . SER A 1 86 ? 14.637 0.583 -26.128 1.00 76.56 86 SER A CA 1
ATOM 722 C C . SER A 1 86 ? 14.276 1.064 -27.538 1.00 76.56 86 SER A C 1
ATOM 724 O O . SER A 1 86 ? 14.754 0.474 -28.499 1.00 76.56 86 SER A O 1
ATOM 726 N N . ALA A 1 87 ? 13.474 2.128 -27.664 1.00 73.19 87 ALA A N 1
ATOM 727 C CA . ALA A 1 87 ? 13.046 2.697 -28.945 1.00 73.19 87 ALA A CA 1
ATOM 728 C C . ALA A 1 87 ? 14.024 3.740 -29.520 1.00 73.19 87 ALA A C 1
ATOM 730 O O . ALA A 1 87 ? 14.029 3.968 -30.720 1.00 73.19 87 ALA A O 1
ATOM 731 N N . GLY A 1 88 ? 14.853 4.377 -28.684 1.00 66.06 88 GLY A N 1
ATOM 732 C CA . GLY A 1 88 ? 15.881 5.331 -29.132 1.00 66.06 88 GLY A CA 1
ATOM 733 C C . GLY A 1 88 ? 17.210 4.695 -29.559 1.00 66.06 88 GLY A C 1
ATOM 734 O O . GLY A 1 88 ? 18.123 5.410 -29.956 1.00 66.06 88 GLY A O 1
ATOM 735 N N . VAL A 1 89 ? 17.341 3.371 -29.428 1.00 56.69 89 VAL A N 1
ATOM 736 C CA . VAL A 1 89 ? 18.556 2.598 -29.763 1.00 56.69 89 VAL A CA 1
ATOM 737 C C . VAL A 1 89 ? 18.406 1.842 -31.101 1.00 56.69 89 VAL A C 1
ATOM 739 O O . VAL A 1 89 ? 19.346 1.185 -31.542 1.00 56.69 89 VAL A O 1
ATOM 742 N N . SER A 1 90 ? 17.246 1.945 -31.760 1.00 46.75 90 SER A N 1
ATOM 743 C CA . SER A 1 90 ? 16.985 1.443 -33.120 1.00 46.75 90 SER A CA 1
ATOM 744 C C . SER A 1 90 ? 17.104 2.549 -34.156 1.00 46.75 90 SER A C 1
ATOM 746 O O . SER A 1 90 ? 17.691 2.281 -35.224 1.00 46.75 90 SER A O 1
#

Nearest PDB structures (foldseek):
  1i49-assembly1_B  TM=7.969E-01  e=1.861E+00  Homo sapiens
  4lws-assembly3_A  TM=7.008E-01  e=1.979E+00  Thermomonospora curvata DSM 43183
  6ixe-assembly1_A  TM=6.524E-01  e=4.393E+00  Homo sapiens
  4mu6-assembly1_A  TM=4.390E-01  e=3.232E+00  Legionella pneumophila subsp. pneumophila str. Philadelphia 1
  8i4w-assembly1_B  TM=5.276E-01  e=9.170E+00  Saccharomyces cerevisiae S288C

Secondary structure (DSSP, 8-state):
-HHHHHHHHHHHHHHHHHHHHHHHHHHHHHHHHHHHHHTTS---HHHHHHHHHHHHHHHHHHHHHHHHHHHHHHHHHHHHHHHHHHHS--

Mean predicted aligned error: 6.54 Å

Radius of gyration: 19.99 Å; Cα contacts (8 Å, |Δi|>4): 63; chains: 1; bounding box: 38×15×62 Å

pLDDT: mean 86.77, std 7.69, range [46.75, 94.12]